Protein AF-A0A239JSZ3-F1 (afdb_monomer)

Foldseek 3Di:
DDDPLQVLLVVLVVVCVVPVCVRLVDPVNLVSLVCQLVPNPPVSNVSSVVVCVVNVSPD

Organism: NCBI:txid52697

Secondary structure (DSSP, 8-state):
---HHHHHHHHHHHHHHH-HHHHHT-HHHHHHHHHHHHHS-HHHHHHHHHHHHHTT---

Sequence (59 aa):
MWGKRDQALRTIQAAGQIAPEEITGRPRIRQLVGDLVATAPISVRRDAREFADAHGIAG

Mean predicted aligned error: 3.66 Å

Radius of gyration: 10.38 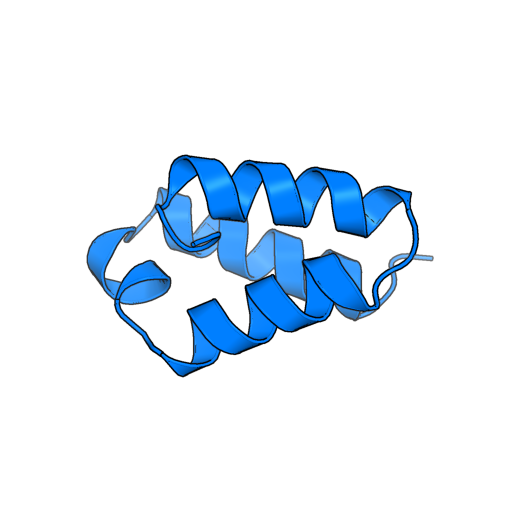Å; Cα contacts (8 Å, |Δi|>4): 51; chains: 1; bounding box: 30×16×26 Å

Structure (mmCIF, N/CA/C/O backbone):
data_AF-A0A239JSZ3-F1
#
_entry.id   AF-A0A239JSZ3-F1
#
loop_
_atom_site.group_PDB
_atom_site.id
_atom_site.type_symbol
_atom_site.label_atom_id
_atom_site.label_alt_id
_atom_site.label_comp_id
_atom_site.label_asym_id
_atom_site.label_entity_id
_atom_site.label_seq_id
_atom_site.pdbx_PDB_ins_code
_atom_site.Cartn_x
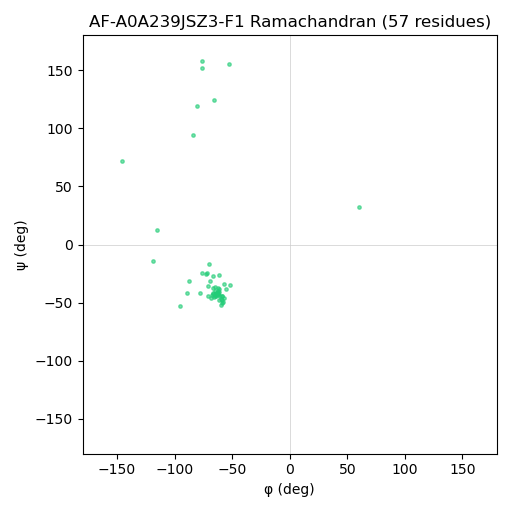_atom_site.Cartn_y
_atom_site.Cartn_z
_atom_site.occupancy
_atom_site.B_iso_or_equiv
_atom_site.auth_seq_id
_atom_site.auth_comp_id
_atom_site.auth_asym_id
_atom_site.auth_atom_id
_atom_site.pdbx_PDB_model_num
ATOM 1 N N . MET A 1 1 ? 20.757 0.317 -5.800 1.00 50.28 1 MET A N 1
ATOM 2 C CA . MET A 1 1 ? 20.155 1.660 -5.656 1.00 50.28 1 MET A CA 1
ATOM 3 C C . MET A 1 1 ? 18.664 1.461 -5.437 1.00 50.28 1 MET A C 1
ATOM 5 O O . MET A 1 1 ? 18.041 0.804 -6.262 1.00 50.28 1 MET A O 1
ATOM 9 N N . TRP A 1 2 ? 18.131 1.900 -4.295 1.00 62.00 2 TRP A N 1
ATOM 10 C CA . TRP A 1 2 ? 16.735 1.657 -3.919 1.00 62.00 2 TRP A CA 1
ATOM 11 C C . TRP A 1 2 ? 15.789 2.398 -4.875 1.00 62.00 2 TRP A C 1
ATOM 13 O O . TRP A 1 2 ? 15.934 3.603 -5.071 1.00 62.00 2 TRP A O 1
ATOM 23 N N . GLY A 1 3 ? 14.857 1.691 -5.519 1.00 84.81 3 GLY A N 1
ATOM 24 C CA . GLY A 1 3 ? 13.895 2.314 -6.432 1.00 84.81 3 GLY A CA 1
ATOM 25 C C . GLY A 1 3 ? 12.784 3.056 -5.680 1.00 84.81 3 GLY A C 1
ATOM 26 O O . GLY A 1 3 ? 12.391 2.645 -4.591 1.00 84.81 3 GLY A O 1
ATOM 27 N N . LYS A 1 4 ? 12.201 4.102 -6.289 1.00 87.31 4 LYS A N 1
ATOM 28 C CA . LYS A 1 4 ? 11.073 4.867 -5.707 1.00 87.31 4 LYS A CA 1
ATOM 29 C C . LYS A 1 4 ? 9.903 3.977 -5.251 1.00 87.31 4 LYS A C 1
ATOM 31 O O . LYS A 1 4 ? 9.259 4.283 -4.257 1.00 87.31 4 LYS A O 1
ATOM 36 N N . ARG A 1 5 ? 9.642 2.876 -5.969 1.00 87.88 5 ARG A N 1
ATOM 37 C CA . ARG A 1 5 ? 8.572 1.906 -5.661 1.00 87.88 5 ARG A CA 1
ATOM 38 C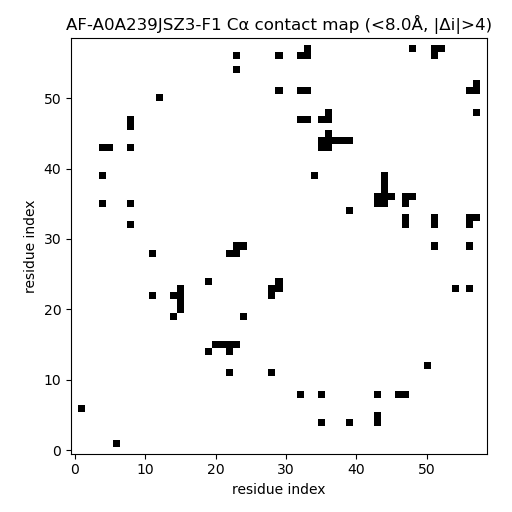 C . ARG A 1 5 ? 8.807 1.157 -4.351 1.00 87.88 5 ARG A C 1
ATOM 40 O O . ARG A 1 5 ? 7.900 1.063 -3.536 1.00 87.88 5 ARG A O 1
ATOM 47 N N . ASP A 1 6 ? 10.027 0.684 -4.141 1.00 88.19 6 ASP A N 1
ATOM 48 C CA . ASP A 1 6 ? 10.414 0.026 -2.895 1.00 88.19 6 ASP A CA 1
ATOM 49 C C . ASP A 1 6 ? 10.348 0.989 -1.706 1.00 88.19 6 ASP A C 1
ATOM 51 O O . ASP A 1 6 ? 9.875 0.630 -0.633 1.00 88.19 6 ASP A O 1
ATOM 55 N N . GLN A 1 7 ? 10.828 2.225 -1.888 1.00 91.56 7 GLN A N 1
ATOM 56 C CA . GLN A 1 7 ? 10.774 3.226 -0.826 1.00 91.56 7 GLN A CA 1
ATOM 57 C C . GLN A 1 7 ? 9.324 3.564 -0.469 1.00 91.56 7 GLN A C 1
ATOM 59 O O . GLN A 1 7 ? 8.990 3.621 0.710 1.00 91.56 7 GLN A O 1
ATOM 64 N N . ALA A 1 8 ? 8.456 3.716 -1.475 1.00 91.50 8 ALA A N 1
ATOM 65 C CA . ALA A 1 8 ? 7.027 3.912 -1.259 1.00 91.50 8 ALA A CA 1
ATOM 66 C C . ALA A 1 8 ? 6.410 2.747 -0.471 1.00 91.50 8 ALA A C 1
ATOM 68 O O . ALA A 1 8 ? 5.726 2.990 0.521 1.00 91.50 8 ALA A O 1
ATOM 69 N N . LEU A 1 9 ? 6.699 1.499 -0.857 1.00 92.88 9 LEU A N 1
ATOM 70 C CA . LEU A 1 9 ? 6.196 0.324 -0.149 1.00 92.88 9 LEU A CA 1
ATOM 71 C C . LEU A 1 9 ? 6.654 0.298 1.314 1.00 92.88 9 LEU A C 1
ATOM 73 O O . LEU A 1 9 ? 5.831 0.125 2.206 1.00 92.88 9 LEU A O 1
ATOM 77 N N . ARG A 1 10 ? 7.940 0.550 1.575 1.00 93.19 10 ARG A N 1
ATOM 78 C CA . ARG A 1 10 ? 8.490 0.580 2.939 1.00 93.19 10 ARG A CA 1
ATOM 79 C C . ARG A 1 10 ? 7.871 1.666 3.805 1.00 93.19 10 ARG A C 1
ATOM 81 O O . ARG A 1 10 ? 7.600 1.429 4.977 1.00 93.19 10 ARG A O 1
ATOM 88 N N . THR A 1 11 ? 7.636 2.852 3.246 1.00 94.12 11 THR A N 1
ATOM 89 C CA . THR A 1 11 ? 6.963 3.934 3.973 1.00 94.12 11 THR A CA 1
ATOM 90 C C . THR A 1 11 ? 5.526 3.554 4.320 1.00 94.12 11 THR A C 1
ATOM 92 O O . THR A 1 11 ? 5.100 3.796 5.445 1.00 94.12 11 THR A O 1
ATOM 95 N N . ILE A 1 12 ? 4.796 2.922 3.396 1.00 93.00 12 ILE A N 1
ATOM 96 C CA . ILE A 1 12 ? 3.429 2.446 3.652 1.00 93.00 12 ILE A CA 1
ATOM 97 C C . ILE A 1 12 ? 3.431 1.348 4.718 1.00 93.00 12 ILE A C 1
ATOM 99 O O . ILE A 1 12 ? 2.624 1.414 5.638 1.00 93.00 12 ILE A O 1
ATOM 103 N N . GLN A 1 13 ? 4.354 0.387 4.635 1.00 93.56 13 GLN A N 1
ATOM 104 C CA . GLN A 1 13 ? 4.507 -0.674 5.631 1.00 93.56 13 GLN A CA 1
ATOM 105 C C . GLN A 1 13 ? 4.785 -0.093 7.020 1.00 93.56 13 GLN A C 1
ATOM 107 O O . GLN A 1 13 ? 4.077 -0.418 7.967 1.00 93.56 13 GLN A O 1
ATOM 112 N N . ALA A 1 14 ? 5.756 0.816 7.139 1.00 94.38 14 ALA A N 1
ATOM 113 C CA . ALA A 1 14 ? 6.079 1.461 8.409 1.00 94.38 14 ALA A CA 1
ATOM 114 C C . ALA A 1 14 ? 4.887 2.246 8.974 1.00 94.38 14 ALA A C 1
ATOM 116 O O . ALA A 1 14 ? 4.578 2.129 10.156 1.00 94.38 14 ALA A O 1
ATOM 117 N N . ALA A 1 15 ? 4.181 3.005 8.133 1.00 92.62 15 ALA A N 1
ATOM 118 C CA . ALA A 1 15 ? 2.994 3.735 8.560 1.00 92.62 15 ALA A CA 1
ATOM 119 C C . ALA A 1 15 ? 1.857 2.786 8.984 1.00 92.62 15 ALA A C 1
ATOM 121 O O . ALA A 1 15 ? 1.204 3.038 9.991 1.00 92.62 15 ALA A O 1
ATOM 122 N N . GLY A 1 16 ? 1.650 1.680 8.262 1.00 90.06 16 GLY A N 1
ATOM 123 C CA . GLY A 1 16 ? 0.634 0.672 8.576 1.00 90.06 16 GLY A CA 1
ATOM 124 C C . GLY A 1 16 ? 0.901 -0.088 9.877 1.00 90.06 16 GLY A C 1
ATOM 125 O O . GLY A 1 16 ? -0.048 -0.506 10.527 1.00 90.06 16 GLY A O 1
ATOM 126 N N . GLN A 1 17 ? 2.164 -0.218 10.297 1.00 90.44 17 GLN A N 1
ATOM 127 C CA . GLN A 1 17 ? 2.509 -0.756 11.621 1.00 90.44 17 GLN A CA 1
ATOM 128 C C . GLN A 1 17 ? 2.200 0.223 12.765 1.00 90.44 17 GLN A C 1
ATOM 130 O O . GLN A 1 17 ? 2.007 -0.207 13.897 1.00 90.44 17 GLN A O 1
ATOM 135 N N . ILE A 1 18 ? 2.170 1.531 12.489 1.00 92.31 18 ILE A N 1
ATOM 136 C CA . ILE A 1 18 ? 1.909 2.574 13.494 1.00 92.31 18 ILE A CA 1
ATOM 137 C C . ILE A 1 18 ? 0.408 2.868 13.609 1.00 92.31 18 ILE A C 1
ATOM 139 O O . ILE A 1 18 ? -0.090 3.067 14.713 1.00 92.31 18 ILE A O 1
ATOM 143 N N . ALA A 1 19 ? -0.288 2.936 12.473 1.00 91.19 19 ALA A N 1
ATOM 144 C CA . ALA A 1 19 ? -1.669 3.403 12.365 1.00 91.19 19 ALA A CA 1
ATOM 145 C C . ALA A 1 19 ? -2.416 2.622 11.259 1.00 91.19 19 ALA A C 1
ATOM 147 O O . ALA A 1 19 ? -2.610 3.130 10.145 1.00 91.19 19 ALA A O 1
ATOM 148 N N . PRO A 1 20 ? -2.738 1.336 11.491 1.00 86.44 20 PRO A N 1
ATOM 149 C CA . PRO A 1 20 ? -3.246 0.459 10.443 1.00 86.44 20 PRO A CA 1
ATOM 150 C C . PRO A 1 20 ? -4.581 0.938 9.865 1.00 86.44 20 PRO A C 1
ATOM 152 O O . PRO A 1 20 ? -4.748 0.929 8.641 1.00 86.44 20 PRO A O 1
ATOM 155 N N . GLU A 1 21 ? -5.509 1.410 10.692 1.00 88.06 21 GLU A N 1
ATOM 156 C CA . GLU A 1 21 ? -6.829 1.887 10.275 1.00 88.06 21 GLU A CA 1
ATOM 157 C C . GLU A 1 21 ? -6.722 3.165 9.427 1.00 88.06 21 GLU A C 1
ATOM 159 O O . GLU A 1 21 ? -7.363 3.288 8.378 1.00 88.06 21 GLU A O 1
ATOM 164 N N . GLU A 1 22 ? -5.847 4.094 9.817 1.00 88.81 22 GLU A N 1
ATOM 165 C CA . GLU A 1 22 ? -5.626 5.368 9.136 1.00 88.81 22 GLU A CA 1
ATOM 166 C C . GLU A 1 22 ? -4.901 5.207 7.806 1.00 88.81 22 GLU A C 1
ATOM 168 O O . GLU A 1 22 ? -5.011 6.086 6.949 1.00 88.81 22 GLU A O 1
ATOM 173 N N . ILE A 1 23 ? -4.132 4.136 7.623 1.00 90.31 23 ILE A N 1
ATOM 174 C CA . ILE A 1 23 ? -3.352 3.900 6.406 1.00 90.31 23 ILE A CA 1
ATOM 175 C C . ILE A 1 23 ? -4.118 3.000 5.447 1.00 90.31 23 ILE A C 1
ATOM 177 O O . ILE A 1 23 ? -4.335 3.372 4.292 1.00 90.31 23 ILE A O 1
ATOM 181 N N . THR A 1 24 ? -4.582 1.847 5.917 1.00 85.69 24 THR A N 1
ATOM 182 C CA . THR A 1 24 ? -5.254 0.855 5.068 1.00 85.69 24 THR A CA 1
ATOM 183 C C . THR A 1 24 ? -6.685 1.264 4.732 1.00 85.69 24 THR A C 1
ATOM 185 O O . THR A 1 24 ? -7.185 0.912 3.666 1.00 85.69 24 THR A O 1
ATOM 188 N N . GLY A 1 25 ? -7.321 2.097 5.563 1.00 86.81 25 GLY A N 1
ATOM 189 C CA . GLY A 1 25 ? -8.630 2.683 5.279 1.00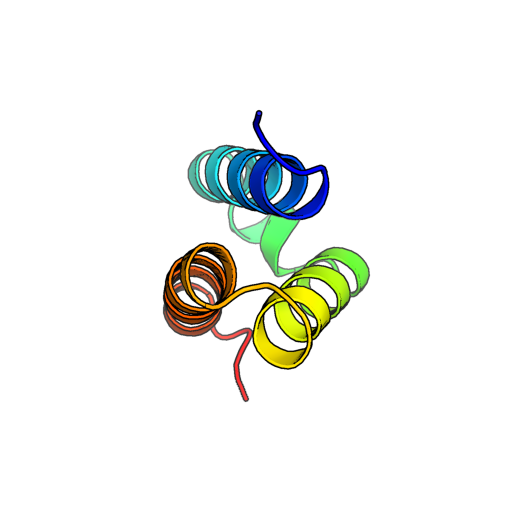 86.81 25 GLY A CA 1
ATOM 190 C C . GLY A 1 25 ? -8.619 3.728 4.158 1.00 86.81 25 GLY A C 1
ATOM 191 O O . GLY A 1 25 ? -9.672 4.040 3.603 1.00 86.81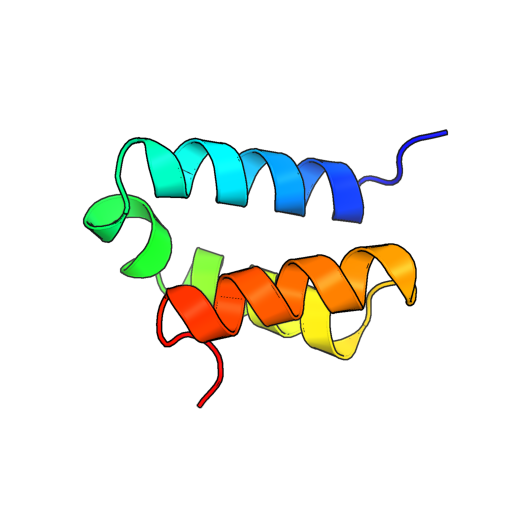 25 GLY A O 1
ATOM 192 N N . ARG A 1 26 ? -7.448 4.263 3.772 1.00 91.06 26 ARG A N 1
ATOM 193 C CA . ARG A 1 26 ? -7.341 5.293 2.727 1.00 91.06 26 ARG A CA 1
ATOM 194 C C . ARG A 1 26 ? -7.395 4.669 1.328 1.00 91.06 26 ARG 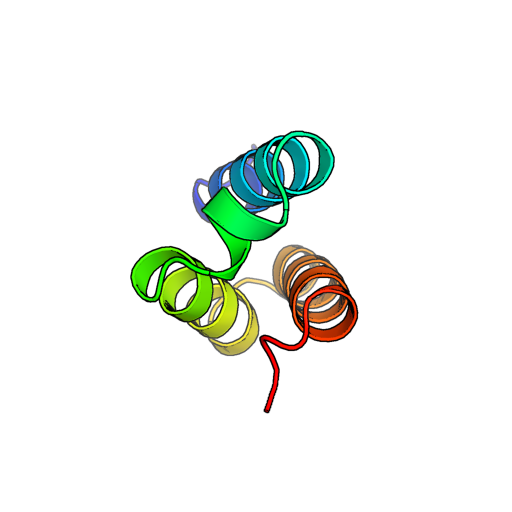A C 1
ATOM 196 O O . ARG A 1 26 ? -6.461 3.956 0.950 1.00 91.06 26 ARG A O 1
ATOM 203 N N . PRO A 1 27 ? -8.385 5.024 0.482 1.00 91.62 27 PRO A N 1
ATOM 204 C CA . PRO A 1 27 ? -8.520 4.452 -0.862 1.00 91.62 27 PRO A CA 1
ATOM 205 C C . PRO A 1 27 ? -7.266 4.618 -1.724 1.00 91.62 27 PRO A C 1
ATOM 207 O O . PRO A 1 27 ? -6.866 3.705 -2.437 1.00 91.62 27 PRO A O 1
ATOM 210 N N . ARG A 1 28 ? -6.592 5.766 -1.607 1.00 91.81 28 ARG A N 1
ATOM 211 C CA . ARG A 1 28 ? -5.388 6.061 -2.389 1.00 91.81 28 ARG A CA 1
ATOM 212 C C . ARG A 1 28 ? -4.182 5.202 -1.996 1.00 91.81 28 ARG A C 1
ATOM 214 O O . ARG A 1 28 ? -3.361 4.894 -2.852 1.00 91.81 28 ARG A O 1
ATOM 221 N N . ILE A 1 29 ? -4.078 4.807 -0.725 1.00 91.31 29 ILE A N 1
ATOM 222 C CA . ILE A 1 29 ? -3.028 3.886 -0.267 1.00 91.31 29 ILE A CA 1
ATOM 223 C C . ILE A 1 29 ? -3.306 2.486 -0.814 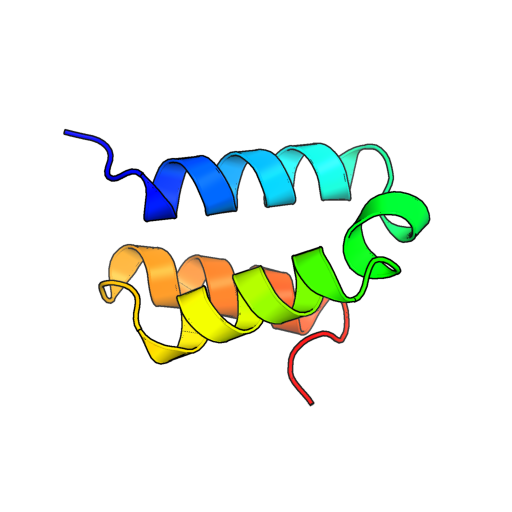1.00 91.31 29 ILE A C 1
ATOM 225 O O . ILE A 1 29 ? -2.405 1.863 -1.367 1.00 91.31 29 ILE A O 1
ATOM 229 N N . ARG A 1 30 ? -4.563 2.028 -0.742 1.00 92.00 30 ARG A N 1
ATOM 230 C CA . ARG A 1 30 ? -4.984 0.745 -1.324 1.00 92.00 30 ARG A CA 1
ATOM 231 C C . ARG A 1 30 ? -4.692 0.665 -2.822 1.00 92.00 30 ARG A C 1
ATOM 233 O O . ARG A 1 30 ? -4.104 -0.313 -3.268 1.00 92.00 30 ARG A O 1
ATOM 240 N N . GLN A 1 31 ? -5.028 1.716 -3.574 1.00 92.56 31 GLN A N 1
ATOM 241 C CA . GLN A 1 31 ? -4.712 1.818 -5.004 1.00 92.56 31 GLN A CA 1
ATOM 242 C C . GLN A 1 31 ? -3.207 1.717 -5.262 1.00 92.56 31 GLN A C 1
ATOM 244 O O . GLN A 1 31 ? -2.780 0.899 -6.067 1.00 92.56 31 GLN A O 1
ATOM 249 N N . LEU A 1 32 ? -2.396 2.485 -4.529 1.00 93.00 32 LEU A N 1
ATOM 250 C CA . LEU A 1 32 ? -0.944 2.463 -4.692 1.00 93.00 32 LEU A CA 1
ATOM 251 C C . LEU A 1 32 ? -0.343 1.079 -4.394 1.00 93.00 32 LEU A C 1
ATOM 253 O O . LEU A 1 32 ? 0.537 0.624 -5.119 1.00 93.00 32 LEU A O 1
ATOM 257 N N . VAL A 1 33 ? -0.820 0.391 -3.355 1.00 93.44 33 VAL A N 1
ATOM 258 C CA . VAL A 1 33 ? -0.398 -0.985 -3.048 1.00 93.44 33 VAL A CA 1
ATOM 259 C C . VAL A 1 33 ? -0.810 -1.945 -4.170 1.00 93.44 33 VAL A C 1
ATOM 261 O O . VAL A 1 33 ? 0.018 -2.739 -4.615 1.00 93.44 33 VAL A O 1
ATOM 264 N N . GLY A 1 34 ? -2.037 -1.837 -4.687 1.00 92.62 34 GLY A N 1
ATOM 265 C CA . GLY A 1 34 ? -2.498 -2.619 -5.840 1.00 92.62 34 GLY A CA 1
ATOM 266 C C . GLY A 1 34 ? -1.639 -2.403 -7.092 1.00 92.62 34 GLY A C 1
ATOM 267 O O . GLY A 1 34 ? -1.213 -3.367 -7.730 1.00 92.62 34 GLY A O 1
ATOM 268 N N . ASP A 1 35 ? -1.286 -1.153 -7.393 1.00 93.31 35 ASP A N 1
ATOM 269 C CA . ASP A 1 35 ? -0.411 -0.804 -8.518 1.00 93.31 35 ASP A CA 1
ATOM 270 C C . ASP A 1 35 ? 0.994 -1.401 -8.366 1.00 93.31 35 ASP A C 1
ATOM 272 O O . ASP A 1 35 ? 1.608 -1.837 -9.348 1.00 93.31 35 ASP A O 1
ATOM 276 N N . LEU A 1 36 ? 1.519 -1.441 -7.136 1.00 93.38 36 LEU A N 1
ATOM 277 C CA . LEU A 1 36 ? 2.801 -2.074 -6.828 1.00 93.38 36 LEU A CA 1
ATOM 278 C C . LEU A 1 36 ? 2.735 -3.593 -7.030 1.00 93.38 36 LEU A C 1
ATOM 280 O O . LEU A 1 36 ? 3.639 -4.160 -7.645 1.00 93.38 36 LEU A O 1
ATOM 284 N N . VAL A 1 37 ? 1.650 -4.242 -6.604 1.00 94.12 37 VAL A N 1
ATOM 285 C CA . VAL A 1 37 ? 1.411 -5.672 -6.863 1.00 94.12 37 VAL A CA 1
ATOM 286 C C . VAL A 1 37 ? 1.312 -5.965 -8.368 1.00 94.12 37 VAL A C 1
ATOM 288 O O . VAL A 1 37 ? 1.822 -6.980 -8.843 1.00 94.12 37 VAL A O 1
ATOM 291 N N . ALA A 1 38 ? 0.694 -5.083 -9.152 1.00 92.19 38 ALA A N 1
ATOM 292 C CA . ALA A 1 38 ? 0.514 -5.310 -10.584 1.00 92.19 38 ALA A CA 1
ATOM 293 C C . ALA A 1 38 ? 1.789 -5.036 -11.404 1.00 92.19 38 ALA A C 1
ATOM 295 O O . ALA A 1 38 ? 2.124 -5.794 -12.319 1.00 92.19 38 ALA A O 1
ATOM 296 N N . THR A 1 39 ? 2.510 -3.955 -11.092 1.00 90.62 39 THR A N 1
ATOM 297 C CA . THR A 1 39 ? 3.485 -3.361 -12.027 1.00 90.62 39 THR A CA 1
ATOM 298 C C . THR A 1 39 ? 4.925 -3.338 -11.526 1.00 90.62 39 THR A C 1
ATOM 300 O O . THR A 1 39 ? 5.841 -3.099 -12.318 1.00 90.62 39 THR A O 1
ATOM 303 N N . ALA A 1 40 ? 5.173 -3.565 -10.232 1.00 90.62 40 ALA A N 1
ATOM 304 C CA . ALA A 1 40 ? 6.520 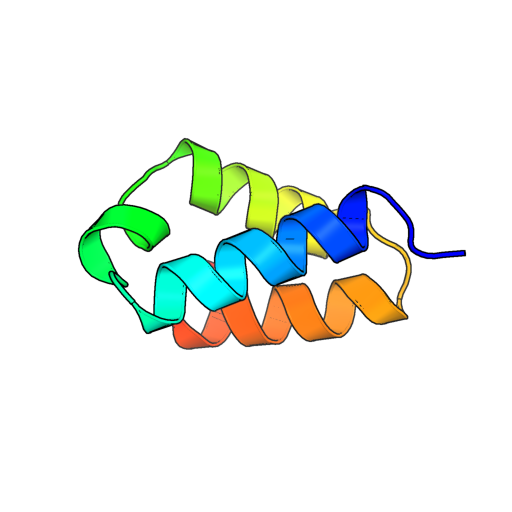-3.440 -9.690 1.00 90.62 40 ALA A CA 1
ATOM 305 C C . ALA A 1 40 ? 7.421 -4.639 -10.066 1.00 90.62 40 ALA A C 1
ATOM 307 O O . ALA A 1 40 ? 6.923 -5.732 -10.372 1.00 90.62 40 ALA A O 1
ATOM 308 N N . PRO A 1 41 ? 8.758 -4.463 -10.041 1.00 90.38 41 PRO A N 1
ATOM 309 C CA . PRO A 1 41 ? 9.705 -5.571 -10.154 1.00 90.38 41 PRO A CA 1
ATOM 310 C C . PRO A 1 41 ? 9.418 -6.681 -9.139 1.00 90.38 41 PRO A C 1
ATOM 312 O O . PRO A 1 41 ? 8.839 -6.429 -8.084 1.00 90.38 41 PRO A O 1
ATOM 315 N N . ILE A 1 42 ? 9.841 -7.909 -9.448 1.00 89.19 42 ILE A N 1
ATOM 316 C CA . ILE A 1 42 ? 9.427 -9.105 -8.700 1.00 89.19 42 ILE A CA 1
ATOM 317 C C . ILE A 1 42 ? 9.754 -9.049 -7.199 1.00 89.19 42 ILE A C 1
ATOM 319 O O . ILE A 1 42 ? 8.953 -9.516 -6.394 1.00 89.19 42 ILE A O 1
ATOM 323 N N . SER A 1 43 ? 10.872 -8.417 -6.823 1.00 86.00 43 SER A N 1
ATOM 324 C CA . SER A 1 43 ? 11.260 -8.220 -5.421 1.00 86.00 43 SER A CA 1
ATOM 325 C C . SER A 1 43 ? 10.232 -7.384 -4.655 1.00 86.00 43 SER A C 1
ATOM 327 O O . SER A 1 43 ? 9.766 -7.800 -3.606 1.00 86.00 43 SER A O 1
ATOM 329 N N . VAL A 1 44 ? 9.811 -6.255 -5.227 1.00 91.50 44 VAL A N 1
ATOM 330 C CA . VAL A 1 44 ? 8.834 -5.329 -4.626 1.00 91.50 44 VAL A CA 1
ATOM 331 C C . VAL A 1 44 ? 7.436 -5.938 -4.620 1.00 91.50 44 VAL A C 1
ATOM 333 O O . VAL A 1 44 ? 6.638 -5.716 -3.717 1.00 91.50 44 VAL A O 1
ATOM 336 N N . ARG A 1 45 ? 7.123 -6.693 -5.676 1.00 93.44 45 ARG A N 1
ATOM 337 C CA . ARG A 1 45 ? 5.805 -7.280 -5.893 1.00 93.44 45 ARG A CA 1
ATOM 338 C C . ARG A 1 45 ? 5.432 -8.264 -4.796 1.00 93.44 45 ARG A C 1
ATOM 340 O O . ARG A 1 45 ? 4.292 -8.253 -4.340 1.00 93.44 45 ARG A O 1
ATOM 347 N N . ARG A 1 46 ? 6.389 -9.106 -4.397 1.00 92.56 46 ARG A N 1
ATOM 348 C CA . ARG A 1 46 ? 6.202 -10.082 -3.322 1.00 92.56 46 ARG A CA 1
ATOM 349 C C . ARG A 1 46 ? 5.840 -9.375 -2.016 1.00 92.56 46 ARG A C 1
ATOM 351 O O . ARG A 1 46 ? 4.801 -9.677 -1.442 1.00 92.56 46 ARG A O 1
ATOM 358 N N . ASP A 1 47 ? 6.640 -8.390 -1.625 1.00 93.75 47 ASP A N 1
ATOM 359 C CA . ASP A 1 47 ? 6.451 -7.645 -0.379 1.00 93.75 47 ASP A CA 1
ATOM 360 C C . ASP A 1 47 ? 5.142 -6.831 -0.396 1.00 93.75 47 ASP A C 1
ATOM 362 O O . ASP A 1 47 ? 4.439 -6.731 0.610 1.00 93.75 47 ASP A O 1
ATOM 366 N N . ALA A 1 48 ? 4.774 -6.269 -1.555 1.00 93.81 48 ALA A N 1
ATOM 367 C CA . ALA A 1 48 ? 3.513 -5.552 -1.726 1.00 93.81 48 ALA A CA 1
ATOM 368 C C . ALA A 1 48 ? 2.303 -6.484 -1.604 1.00 93.81 48 ALA A C 1
ATOM 370 O O . ALA A 1 48 ? 1.283 -6.085 -1.046 1.00 93.81 48 ALA A O 1
ATOM 371 N N . ARG A 1 49 ? 2.413 -7.720 -2.110 1.00 94.25 49 ARG A N 1
ATOM 372 C CA . ARG A 1 49 ? 1.354 -8.729 -2.013 1.00 94.25 49 ARG A CA 1
ATOM 373 C C . ARG A 1 49 ? 1.159 -9.181 -0.573 1.00 94.25 49 ARG A C 1
ATOM 375 O O . ARG A 1 49 ? 0.030 -9.183 -0.108 1.00 94.25 49 ARG A O 1
ATOM 382 N N . GLU A 1 50 ? 2.246 -9.462 0.137 1.00 93.56 50 GLU A N 1
ATOM 383 C CA . GLU A 1 50 ? 2.200 -9.831 1.554 1.00 93.56 50 GLU A CA 1
ATOM 384 C C . GLU A 1 50 ? 1.544 -8.734 2.405 1.00 93.56 50 GLU A C 1
ATOM 386 O O . GLU A 1 50 ? 0.647 -9.011 3.199 1.00 93.56 50 GLU A O 1
ATOM 391 N N . PHE A 1 51 ? 1.909 -7.469 2.169 1.00 91.62 51 PHE A N 1
ATOM 392 C CA . PHE A 1 51 ? 1.245 -6.337 2.816 1.00 91.62 51 PHE A CA 1
ATOM 393 C C . PHE A 1 51 ? -0.243 -6.244 2.443 1.00 91.62 51 PHE A C 1
ATOM 395 O O . PHE A 1 51 ? -1.087 -5.993 3.302 1.00 91.62 51 PHE A O 1
ATOM 402 N N . ALA A 1 52 ? -0.583 -6.438 1.166 1.00 91.81 52 ALA A N 1
ATOM 403 C CA . ALA A 1 52 ? -1.964 -6.366 0.708 1.00 91.81 52 ALA A CA 1
ATOM 404 C C . ALA A 1 52 ? -2.844 -7.454 1.340 1.00 91.81 52 ALA A C 1
ATOM 406 O O . ALA A 1 52 ? -3.965 -7.155 1.750 1.00 91.81 52 ALA A O 1
ATOM 407 N N . ASP A 1 53 ? -2.334 -8.680 1.446 1.00 92.44 53 ASP A N 1
ATOM 408 C CA . ASP A 1 53 ? -3.045 -9.817 2.029 1.00 92.44 53 ASP A CA 1
ATOM 409 C C . ASP A 1 53 ? -3.251 -9.610 3.541 1.00 92.44 53 ASP A C 1
ATOM 411 O O . ASP A 1 53 ? -4.363 -9.777 4.042 1.00 92.44 53 ASP A O 1
ATOM 415 N N . ALA A 1 54 ? -2.222 -9.138 4.259 1.00 90.44 54 ALA A N 1
ATOM 416 C CA . ALA A 1 54 ? -2.292 -8.861 5.699 1.00 90.44 54 ALA A CA 1
ATOM 417 C C . ALA A 1 54 ? -3.332 -7.789 6.079 1.00 90.44 54 ALA A C 1
ATOM 419 O O . ALA A 1 54 ? -3.846 -7.786 7.196 1.00 90.44 54 ALA A O 1
ATOM 420 N N . HIS A 1 55 ? -3.649 -6.880 5.154 1.00 86.06 55 HIS A N 1
ATOM 421 C CA . HIS A 1 55 ? -4.548 -5.748 5.386 1.00 86.06 55 HIS A CA 1
ATOM 422 C C . HIS A 1 55 ? -5.848 -5.804 4.562 1.00 86.06 55 HIS A C 1
ATOM 424 O O . HIS A 1 55 ? -6.567 -4.803 4.474 1.00 86.06 55 HIS A O 1
ATOM 430 N N . GLY A 1 56 ? -6.154 -6.950 3.940 1.00 84.38 56 GLY A N 1
ATOM 431 C CA . GLY A 1 56 ? -7.381 -7.146 3.157 1.00 84.38 56 GLY A CA 1
ATOM 432 C C . GLY A 1 56 ? -7.517 -6.180 1.974 1.00 84.38 56 GLY A C 1
ATOM 433 O O . GLY A 1 56 ? -8.614 -5.732 1.651 1.00 84.38 56 GLY A O 1
ATOM 434 N N . ILE A 1 57 ? -6.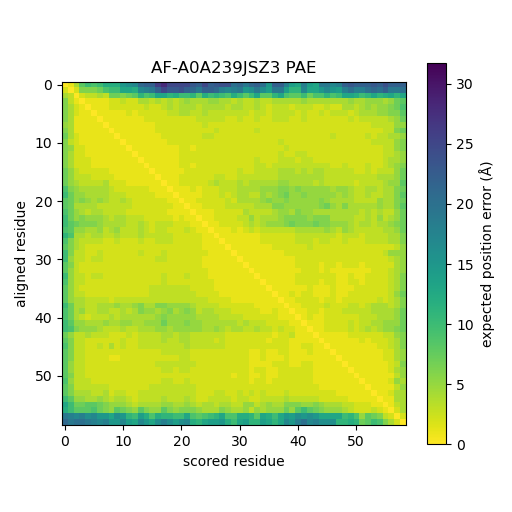392 -5.785 1.375 1.00 81.44 57 ILE A N 1
ATOM 435 C CA . ILE A 1 57 ? -6.332 -4.895 0.208 1.00 81.44 57 ILE A CA 1
ATOM 436 C C . ILE A 1 57 ? -6.426 -5.708 -1.089 1.00 81.44 57 ILE A C 1
ATOM 438 O O . ILE A 1 57 ? -6.955 -5.210 -2.080 1.00 81.44 57 ILE A O 1
ATOM 442 N N . ALA A 1 58 ? -5.921 -6.945 -1.091 1.00 65.44 58 ALA A N 1
ATOM 443 C CA . ALA A 1 58 ? -6.065 -7.862 -2.213 1.00 65.44 58 ALA A CA 1
ATOM 444 C C . ALA A 1 58 ? -7.416 -8.593 -2.123 1.00 65.44 58 ALA A C 1
ATOM 446 O O . ALA A 1 58 ? -7.541 -9.612 -1.448 1.00 65.44 58 ALA A O 1
ATOM 447 N N . GLY A 1 59 ? -8.414 -8.035 -2.808 1.00 54.66 59 GLY A N 1
ATOM 448 C CA . GLY A 1 59 ? -9.702 -8.647 -3.133 1.00 54.66 59 GLY A CA 1
ATOM 449 C C . GLY A 1 59 ? -10.037 -8.358 -4.585 1.00 54.66 59 GLY A C 1
ATOM 450 O O . GLY A 1 59 ? -9.828 -7.193 -4.994 1.00 54.66 59 GLY A O 1
#

Solvent-accessible surface area (backbone atoms only — not comparable to full-atom values): 3375 Å² total; per-residue (Å²): 131,89,49,74,66,52,54,51,50,50,53,51,51,56,45,35,76,75,38,44,67,77,39,62,68,33,68,69,49,42,49,52,41,50,49,34,44,74,68,43,60,72,76,48,17,52,57,32,42,55,52,25,57,78,64,69,58,69,122

pLDDT: mean 88.61, std 8.83, range [50.28, 94.38]